Protein AF-A0A951AA68-F1 (afdb_monomer_lite)

Radius of gyration: 14.52 Å; chains: 1; bounding box: 34×29×40 Å

Structure (mmCIF, N/CA/C/O backbone):
data_AF-A0A951AA68-F1
#
_entry.id   AF-A0A951AA68-F1
#
loop_
_atom_site.group_PDB
_atom_site.id
_atom_site.type_symbol
_atom_site.label_atom_id
_atom_site.label_alt_id
_atom_site.label_comp_id
_atom_site.label_asym_id
_atom_site.label_entity_id
_atom_site.label_seq_id
_atom_site.pdbx_PDB_ins_code
_atom_site.Cartn_x
_atom_site.Cartn_y
_atom_site.Cartn_z
_atom_site.occupancy
_atom_site.B_iso_or_equiv
_atom_site.auth_seq_id
_atom_site.auth_comp_id
_atom_site.auth_asym_id
_atom_site.auth_atom_id
_atom_site.pdbx_PDB_model_num
ATOM 1 N N . MET A 1 1 ? 19.845 3.116 -1.618 1.00 61.94 1 MET A N 1
ATOM 2 C CA . MET A 1 1 ? 18.791 2.095 -1.825 1.00 61.94 1 MET A CA 1
ATOM 3 C C . MET A 1 1 ? 18.598 1.863 -3.325 1.00 61.94 1 MET A C 1
ATOM 5 O O . MET A 1 1 ? 18.746 2.820 -4.072 1.00 61.94 1 MET A O 1
ATOM 9 N N . THR A 1 2 ? 18.343 0.632 -3.802 1.00 76.31 2 THR A N 1
ATOM 10 C CA . THR A 1 2 ? 18.015 0.419 -5.234 1.00 76.31 2 THR A CA 1
ATOM 11 C C . THR A 1 2 ? 16.551 0.770 -5.498 1.00 76.31 2 THR A C 1
ATOM 13 O O . THR A 1 2 ? 15.726 0.630 -4.601 1.00 76.31 2 THR A O 1
ATOM 16 N N . LYS A 1 3 ? 16.209 1.172 -6.728 1.00 77.25 3 LYS A N 1
ATOM 17 C CA . LYS A 1 3 ? 14.820 1.465 -7.130 1.00 77.25 3 LYS A CA 1
ATOM 18 C C . LYS A 1 3 ? 13.861 0.292 -6.865 1.00 77.25 3 LYS A C 1
ATOM 20 O O . LYS A 1 3 ? 12.755 0.493 -6.380 1.00 77.25 3 LYS A O 1
ATOM 25 N N . ALA A 1 4 ? 14.313 -0.935 -7.129 1.00 79.62 4 ALA A N 1
ATOM 26 C CA . ALA A 1 4 ? 13.531 -2.142 -6.863 1.00 79.62 4 ALA A CA 1
ATOM 27 C C . ALA A 1 4 ? 13.331 -2.395 -5.362 1.00 79.62 4 ALA A C 1
ATOM 29 O O . ALA A 1 4 ? 12.246 -2.794 -4.957 1.00 79.62 4 ALA A O 1
ATOM 30 N N . LYS A 1 5 ? 14.354 -2.121 -4.541 1.00 81.31 5 LYS A N 1
ATOM 31 C CA . LYS A 1 5 ? 14.246 -2.207 -3.080 1.00 81.31 5 LYS A CA 1
ATOM 32 C C . LYS A 1 5 ? 13.246 -1.186 -2.531 1.00 81.31 5 LYS A C 1
ATOM 34 O O . LYS A 1 5 ? 12.366 -1.562 -1.777 1.00 81.31 5 LYS A O 1
ATOM 39 N N . ALA A 1 6 ? 13.312 0.062 -2.996 1.00 80.19 6 ALA A N 1
ATOM 40 C CA . ALA A 1 6 ? 12.372 1.111 -2.598 1.00 80.19 6 ALA A CA 1
ATOM 41 C C . ALA A 1 6 ? 10.910 0.740 -2.907 1.00 80.19 6 ALA A C 1
ATOM 43 O O . ALA A 1 6 ? 10.024 0.906 -2.073 1.00 80.19 6 ALA A O 1
ATOM 44 N N . ALA A 1 7 ? 10.659 0.191 -4.100 1.00 81.94 7 ALA A N 1
ATOM 45 C CA . ALA A 1 7 ? 9.327 -0.269 -4.476 1.00 81.94 7 ALA A CA 1
ATOM 46 C C . ALA A 1 7 ? 8.881 -1.503 -3.683 1.00 81.94 7 ALA A C 1
ATOM 48 O O . ALA A 1 7 ? 7.712 -1.588 -3.319 1.00 81.94 7 ALA A O 1
ATOM 49 N N . ALA A 1 8 ? 9.790 -2.436 -3.387 1.00 84.81 8 ALA A N 1
ATOM 50 C CA . ALA A 1 8 ? 9.487 -3.576 -2.527 1.00 84.81 8 ALA A CA 1
ATOM 51 C C . ALA A 1 8 ? 9.091 -3.119 -1.117 1.00 84.81 8 ALA A C 1
ATOM 53 O O . ALA A 1 8 ? 8.074 -3.578 -0.603 1.00 84.81 8 ALA A O 1
ATOM 54 N N . ASP A 1 9 ? 9.834 -2.173 -0.538 1.00 85.19 9 ASP A N 1
ATOM 55 C CA . ASP A 1 9 ? 9.552 -1.616 0.786 1.00 85.19 9 ASP A CA 1
ATOM 56 C C . ASP A 1 9 ? 8.198 -0.885 0.803 1.00 85.19 9 ASP A C 1
ATOM 58 O O . ASP A 1 9 ? 7.392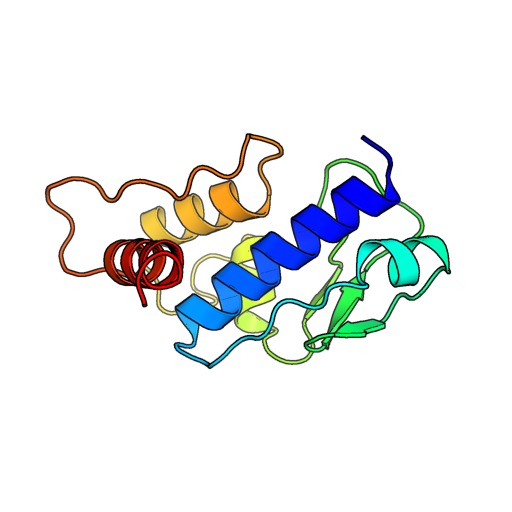 -1.111 1.704 1.00 85.19 9 ASP A O 1
ATOM 62 N N . LEU A 1 10 ? 7.886 -0.087 -0.227 1.00 85.81 10 LEU A N 1
ATOM 63 C CA . LEU A 1 10 ? 6.576 0.563 -0.382 1.00 85.81 10 LEU A CA 1
ATOM 64 C C . LEU A 1 10 ? 5.428 -0.457 -0.459 1.00 85.81 10 LEU A C 1
ATOM 66 O O . LEU A 1 10 ? 4.431 -0.329 0.253 1.00 85.81 10 LEU A O 1
ATOM 70 N N . VAL A 1 11 ? 5.561 -1.474 -1.318 1.00 87.12 11 VAL A N 1
ATOM 71 C CA . VAL A 1 11 ? 4.560 -2.544 -1.474 1.00 87.12 11 VAL A CA 1
ATOM 72 C C . VAL A 1 11 ? 4.366 -3.288 -0.161 1.00 87.12 11 VAL A C 1
ATOM 74 O O . VAL A 1 11 ? 3.234 -3.594 0.215 1.00 87.12 11 VAL A O 1
ATOM 77 N N . LEU A 1 12 ? 5.450 -3.527 0.572 1.00 86.88 12 LEU A N 1
ATOM 78 C CA . LEU A 1 12 ? 5.392 -4.190 1.860 1.00 86.88 12 LEU A CA 1
ATOM 79 C C . LEU A 1 12 ? 4.661 -3.341 2.911 1.00 86.88 12 LEU A C 1
ATOM 81 O O . LEU A 1 12 ? 3.794 -3.873 3.609 1.00 86.88 12 LEU A O 1
ATOM 85 N N . ARG A 1 13 ? 4.946 -2.032 3.004 1.00 86.88 13 ARG A N 1
ATOM 86 C CA . ARG A 1 13 ? 4.224 -1.112 3.908 1.00 86.88 13 ARG A CA 1
ATOM 87 C C . ARG A 1 13 ? 2.736 -1.079 3.591 1.00 86.88 13 ARG A C 1
ATOM 89 O O . ARG A 1 13 ? 1.912 -1.204 4.495 1.00 86.88 13 ARG A O 1
ATOM 96 N N . TYR A 1 14 ? 2.400 -0.977 2.308 1.00 89.50 14 TYR A N 1
ATOM 97 C CA . TYR A 1 14 ? 1.021 -0.964 1.833 1.00 89.50 14 TYR A CA 1
ATOM 98 C C . TYR A 1 14 ? 0.265 -2.249 2.205 1.00 89.50 14 TYR A C 1
ATOM 100 O O . TYR A 1 14 ? -0.801 -2.182 2.817 1.00 89.50 14 TYR A O 1
ATOM 108 N N . LEU A 1 15 ? 0.827 -3.422 1.895 1.00 88.88 15 LEU A N 1
ATOM 109 C CA . LEU A 1 15 ? 0.193 -4.712 2.186 1.00 88.88 15 LEU A CA 1
ATOM 110 C C . LEU A 1 15 ? 0.046 -4.958 3.692 1.00 88.88 15 LEU A C 1
ATOM 112 O O . LEU A 1 15 ? -0.980 -5.471 4.134 1.00 88.88 15 LEU A O 1
ATOM 116 N N . THR A 1 16 ? 1.032 -4.524 4.479 1.00 86.75 16 THR A N 1
ATOM 117 C CA . THR A 1 16 ? 0.985 -4.581 5.946 1.00 86.75 16 THR A CA 1
ATOM 118 C C . THR A 1 16 ? -0.152 -3.714 6.488 1.00 86.75 16 THR A C 1
ATOM 120 O O . THR A 1 16 ? -0.987 -4.199 7.251 1.00 86.75 16 THR A O 1
ATOM 123 N N . ALA A 1 17 ? -0.245 -2.454 6.048 1.00 88.38 17 ALA A N 1
ATOM 124 C CA . ALA A 1 17 ? -1.322 -1.551 6.448 1.00 88.38 17 ALA A CA 1
ATOM 125 C C . ALA A 1 17 ? -2.704 -2.104 6.060 1.00 88.38 17 ALA A C 1
ATOM 127 O O . ALA A 1 17 ? -3.626 -2.092 6.877 1.00 88.38 17 ALA A O 1
ATOM 128 N N . ARG A 1 18 ? -2.831 -2.656 4.847 1.00 90.81 18 ARG A N 1
ATOM 129 C CA . ARG A 1 18 ? -4.067 -3.275 4.352 1.00 90.81 18 ARG A CA 1
ATOM 130 C C . ARG A 1 18 ? -4.496 -4.459 5.208 1.00 90.81 18 ARG A C 1
ATOM 132 O O . ARG A 1 18 ? -5.645 -4.521 5.641 1.00 90.81 18 ARG A O 1
ATOM 139 N N . ALA A 1 19 ? -3.579 -5.389 5.463 1.00 87.44 19 ALA A N 1
ATOM 140 C CA . ALA A 1 19 ? -3.862 -6.579 6.255 1.00 87.44 19 ALA A CA 1
ATOM 141 C C . ALA A 1 19 ? -4.338 -6.220 7.664 1.00 87.44 19 ALA A C 1
ATOM 143 O O . ALA A 1 19 ? -5.290 -6.802 8.181 1.00 87.44 19 ALA A O 1
ATOM 144 N N . LEU A 1 20 ? -3.717 -5.208 8.262 1.00 84.50 20 LEU A N 1
ATOM 145 C CA . LEU A 1 20 ? -4.070 -4.745 9.594 1.00 84.50 20 LEU A CA 1
ATOM 146 C C . LEU A 1 20 ? -5.408 -4.001 9.610 1.00 84.50 20 LEU A C 1
ATOM 148 O O . LEU A 1 20 ? -6.206 -4.216 10.523 1.00 84.50 20 LEU A O 1
ATOM 152 N N . PHE A 1 21 ? -5.697 -3.206 8.575 1.00 86.19 21 PHE A N 1
ATOM 153 C CA . PHE A 1 21 ? -7.007 -2.581 8.398 1.00 86.19 21 PHE A CA 1
ATOM 154 C C . PHE A 1 21 ? -8.126 -3.616 8.276 1.00 86.19 21 PHE A C 1
ATOM 156 O O . PHE A 1 21 ? -9.159 -3.517 8.942 1.00 86.19 21 PHE A O 1
ATOM 163 N N . ARG A 1 22 ? -7.897 -4.660 7.476 1.00 86.31 22 ARG A N 1
ATOM 164 C CA . ARG A 1 22 ? -8.860 -5.744 7.253 1.00 86.31 22 ARG A CA 1
ATOM 165 C C . ARG A 1 22 ? -8.859 -6.819 8.333 1.00 86.31 22 ARG A C 1
ATOM 167 O O . ARG A 1 22 ? -9.742 -7.670 8.317 1.00 86.31 22 ARG A O 1
ATOM 174 N N . GLN A 1 23 ? -7.928 -6.758 9.286 1.00 83.38 23 GLN A N 1
ATOM 175 C CA . GLN A 1 23 ? -7.742 -7.768 10.333 1.00 83.38 23 GLN A CA 1
ATOM 176 C C . GLN A 1 23 ? -7.570 -9.180 9.750 1.00 83.38 23 GLN A C 1
ATOM 178 O O . GLN A 1 23 ? -8.073 -10.164 10.289 1.00 83.38 23 GLN A O 1
ATOM 183 N N . THR A 1 24 ? -6.864 -9.271 8.625 1.00 81.69 24 THR A N 1
ATOM 184 C CA . THR A 1 24 ? -6.586 -10.525 7.925 1.00 81.69 24 THR A CA 1
ATOM 185 C C . THR A 1 24 ? -5.189 -11.021 8.259 1.00 81.69 24 THR A C 1
ATOM 187 O O . THR A 1 24 ? -4.263 -10.222 8.409 1.00 81.69 24 THR A O 1
ATOM 190 N N . ALA A 1 25 ? -5.020 -12.343 8.321 1.00 76.12 25 ALA A N 1
ATOM 191 C CA . ALA A 1 25 ? -3.694 -12.944 8.380 1.00 76.12 25 ALA A CA 1
ATOM 192 C C . ALA A 1 25 ? -2.877 -12.527 7.148 1.00 76.12 25 ALA A C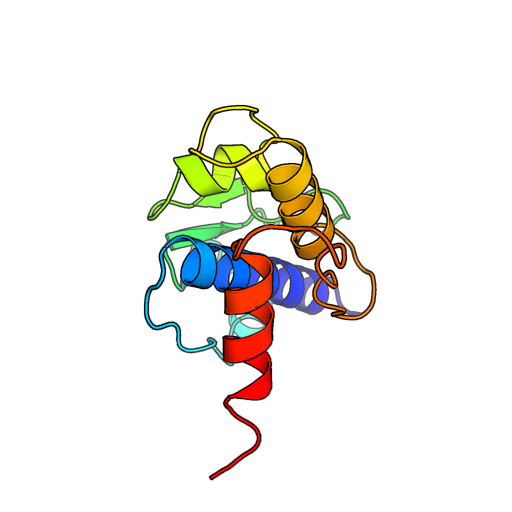 1
ATOM 194 O O . ALA A 1 25 ? -3.404 -12.471 6.034 1.00 76.12 25 ALA A O 1
ATOM 195 N N . TRP A 1 26 ? -1.605 -12.210 7.365 1.00 74.69 26 TRP A N 1
ATOM 196 C CA . TRP A 1 26 ? -0.703 -11.756 6.319 1.00 74.69 26 TRP A CA 1
ATOM 197 C C . TRP A 1 26 ? 0.686 -12.331 6.535 1.00 74.69 26 TRP A C 1
ATOM 199 O O . TRP A 1 26 ? 1.304 -12.088 7.570 1.00 74.69 26 TRP A O 1
ATOM 209 N N . ASP A 1 27 ? 1.165 -13.044 5.520 1.00 74.75 27 ASP A N 1
ATOM 210 C CA . ASP A 1 27 ? 2.531 -13.536 5.454 1.00 74.75 27 ASP A CA 1
ATOM 211 C C . ASP A 1 27 ? 3.333 -12.643 4.513 1.00 74.75 27 ASP A C 1
ATOM 213 O O . ASP A 1 27 ? 2.989 -12.457 3.344 1.00 74.75 27 ASP A O 1
ATOM 217 N N . MET A 1 28 ? 4.421 -12.085 5.036 1.00 74.88 28 MET A N 1
ATOM 218 C CA . MET A 1 28 ? 5.308 -11.213 4.279 1.00 74.88 28 MET A CA 1
ATOM 219 C C . MET A 1 28 ? 5.964 -11.977 3.112 1.00 74.88 28 MET A C 1
ATOM 221 O O . MET A 1 28 ? 6.719 -12.922 3.357 1.00 74.88 28 MET A O 1
ATOM 225 N N . PRO A 1 29 ? 5.774 -11.553 1.847 1.00 76.62 29 PRO A N 1
ATOM 226 C CA . PRO A 1 29 ? 6.453 -12.167 0.722 1.00 76.62 29 PRO A CA 1
ATOM 227 C C . PRO A 1 29 ? 7.926 -11.755 0.741 1.00 76.62 29 PRO A C 1
ATOM 229 O O . PRO A 1 29 ? 8.265 -10.580 0.592 1.00 76.62 29 PRO A O 1
ATOM 232 N N . SER A 1 30 ? 8.814 -12.732 0.914 1.00 78.88 30 SER A N 1
ATOM 233 C CA . SER A 1 30 ? 10.264 -12.523 1.018 1.00 78.88 30 SER A CA 1
ATOM 234 C C . SER A 1 30 ? 10.948 -12.211 -0.319 1.00 78.88 30 SER A C 1
ATOM 236 O O . SER A 1 30 ? 12.119 -11.837 -0.344 1.00 78.88 30 SER A O 1
ATOM 238 N N . ASP A 1 31 ? 10.235 -12.345 -1.438 1.00 85.44 31 ASP A N 1
ATOM 239 C CA . ASP A 1 31 ? 10.780 -12.271 -2.793 1.00 85.44 31 ASP A CA 1
ATOM 240 C C . ASP A 1 31 ? 10.331 -11.029 -3.585 1.00 85.44 31 ASP A C 1
ATOM 242 O O . ASP A 1 31 ? 10.622 -10.932 -4.780 1.00 85.44 31 ASP A O 1
ATOM 246 N N . LEU A 1 32 ? 9.676 -10.048 -2.947 1.00 84.19 32 LEU A N 1
ATOM 247 C CA . LEU A 1 32 ? 9.175 -8.832 -3.610 1.00 84.19 32 LEU A CA 1
ATOM 248 C C . LEU A 1 32 ? 10.265 -8.089 -4.395 1.00 84.19 32 LEU A C 1
ATOM 250 O O . LEU A 1 32 ? 10.087 -7.811 -5.580 1.00 84.19 32 LEU A O 1
ATOM 254 N N . GLU A 1 33 ? 11.421 -7.820 -3.780 1.00 85.31 33 GLU A N 1
ATOM 255 C CA . GLU A 1 33 ? 12.532 -7.133 -4.456 1.00 85.31 33 GLU A CA 1
ATOM 256 C C . GLU A 1 33 ? 13.024 -7.920 -5.679 1.00 85.31 33 GLU A C 1
ATOM 258 O O . GLU A 1 33 ? 13.302 -7.339 -6.731 1.00 85.31 33 GLU A O 1
ATOM 263 N N . TRP A 1 34 ? 13.093 -9.250 -5.572 1.00 86.50 34 TRP A N 1
ATOM 264 C CA . TRP A 1 34 ? 13.495 -10.120 -6.675 1.00 86.50 34 TRP A CA 1
ATOM 265 C C . TRP A 1 34 ? 12.474 -10.094 -7.822 1.00 86.50 34 TRP A C 1
ATOM 267 O O . TRP A 1 34 ? 12.866 -9.933 -8.979 1.00 86.50 34 TRP A O 1
ATOM 277 N N . ARG A 1 35 ? 11.172 -10.174 -7.519 1.00 86.00 35 ARG A N 1
ATOM 278 C CA . ARG A 1 35 ? 10.089 -10.100 -8.516 1.00 86.00 35 ARG A CA 1
ATOM 279 C C . ARG A 1 35 ? 10.100 -8.771 -9.264 1.00 86.00 35 ARG A C 1
ATOM 281 O O . ARG A 1 35 ? 10.033 -8.755 -10.493 1.00 86.00 35 ARG A O 1
ATOM 288 N N . ILE A 1 36 ? 10.262 -7.666 -8.539 1.00 84.25 36 ILE A N 1
ATOM 289 C CA . ILE A 1 36 ? 10.307 -6.318 -9.117 1.00 84.25 36 ILE A CA 1
ATOM 290 C C . ILE A 1 36 ? 11.548 -6.149 -9.999 1.00 84.25 36 ILE A C 1
ATOM 292 O O . ILE A 1 36 ? 11.441 -5.653 -11.118 1.00 84.25 36 ILE A O 1
ATOM 296 N N . ARG A 1 37 ? 12.722 -6.636 -9.568 1.00 82.69 37 ARG A N 1
ATOM 297 C CA . ARG A 1 37 ? 13.939 -6.643 -10.408 1.00 82.69 37 ARG A CA 1
ATOM 298 C C . ARG A 1 37 ? 13.768 -7.404 -11.722 1.00 82.69 37 ARG A C 1
ATOM 300 O O . ARG A 1 37 ? 14.473 -7.112 -12.682 1.00 82.69 37 ARG A O 1
ATOM 307 N N . ARG A 1 38 ? 12.869 -8.390 -11.762 1.00 84.50 38 ARG A N 1
ATOM 308 C CA . ARG A 1 38 ? 12.563 -9.202 -12.950 1.00 84.50 38 ARG A CA 1
ATOM 309 C C . ARG A 1 38 ? 11.445 -8.608 -13.814 1.00 84.50 38 ARG A C 1
ATOM 311 O O . ARG A 1 38 ? 11.072 -9.240 -14.796 1.00 84.50 38 ARG A O 1
ATOM 318 N N . GLY A 1 39 ? 10.931 -7.429 -13.463 1.00 79.50 39 GLY A N 1
ATOM 319 C CA . GLY A 1 39 ? 9.874 -6.747 -14.208 1.00 79.50 39 GLY A CA 1
ATOM 320 C C . GLY A 1 39 ? 8.466 -7.298 -13.958 1.00 79.50 39 GLY A C 1
ATOM 321 O O . GLY A 1 39 ? 7.566 -7.199 -14.794 1.00 79.50 39 GLY A O 1
ATOM 322 N N . MET A 1 40 ? 8.239 -7.952 -12.815 1.00 83.69 40 MET A N 1
ATOM 323 C CA . MET A 1 40 ? 6.891 -8.408 -12.477 1.00 83.69 40 MET A CA 1
ATOM 324 C C . MET A 1 40 ? 6.023 -7.226 -12.045 1.00 83.69 40 MET A C 1
ATOM 326 O O . MET A 1 40 ? 6.254 -6.619 -11.002 1.00 83.69 40 MET A O 1
ATOM 330 N N . ARG A 1 41 ? 4.983 -6.940 -12.833 1.00 82.69 41 ARG A N 1
ATOM 331 C CA . ARG A 1 41 ? 3.994 -5.887 -12.537 1.00 82.69 41 ARG A CA 1
ATOM 332 C C . ARG A 1 41 ? 2.910 -6.318 -11.564 1.00 82.69 41 ARG A C 1
ATOM 334 O O . ARG A 1 41 ? 2.389 -5.488 -10.832 1.00 82.69 41 ARG A O 1
ATOM 341 N N . HIS A 1 42 ? 2.559 -7.599 -11.592 1.00 86.44 42 HIS A N 1
ATOM 342 C CA . HIS A 1 42 ? 1.548 -8.182 -10.721 1.00 86.44 42 HIS A CA 1
ATOM 343 C C . HIS A 1 42 ? 2.257 -8.829 -9.540 1.00 86.44 42 HIS A C 1
ATOM 345 O O . HIS A 1 42 ? 2.977 -9.818 -9.698 1.0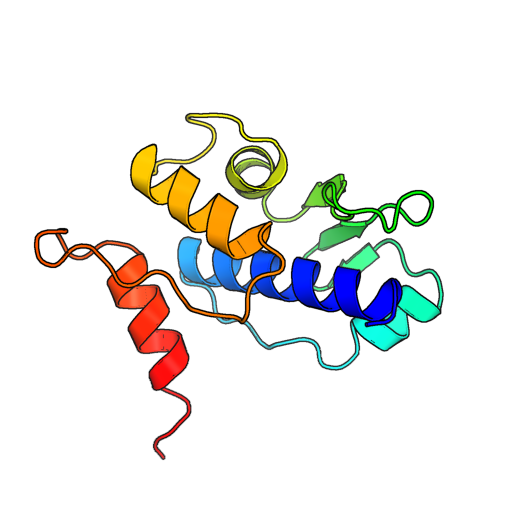0 86.44 42 HIS A O 1
ATOM 351 N N . LEU A 1 43 ? 2.080 -8.233 -8.372 1.00 85.25 43 LEU A N 1
ATOM 352 C CA . LEU A 1 43 ? 2.696 -8.662 -7.131 1.00 85.25 43 LEU A CA 1
ATOM 353 C C . LEU A 1 43 ? 1.679 -9.427 -6.267 1.00 85.25 43 LEU A C 1
ATOM 355 O O . LEU A 1 43 ? 0.473 -9.384 -6.534 1.00 85.25 43 LEU A O 1
ATOM 359 N N . PRO A 1 44 ? 2.154 -10.170 -5.249 1.00 81.38 44 PRO A N 1
ATOM 360 C CA . PRO A 1 44 ? 1.287 -10.813 -4.268 1.00 81.38 44 PRO A CA 1
ATOM 361 C C . PRO A 1 44 ? 0.244 -9.857 -3.678 1.00 81.38 44 PRO A C 1
ATOM 363 O O . PRO A 1 44 ? 0.482 -8.655 -3.557 1.00 81.38 44 PRO A O 1
ATOM 366 N N . GLY A 1 45 ? -0.914 -10.406 -3.312 1.00 80.44 45 GLY A N 1
ATOM 367 C CA . GLY A 1 45 ? -2.028 -9.621 -2.786 1.00 80.44 45 GLY A CA 1
ATOM 368 C C . GLY A 1 45 ? -2.722 -8.744 -3.834 1.00 80.44 45 GLY A C 1
ATOM 369 O O . GLY A 1 45 ? -3.311 -7.731 -3.488 1.00 80.44 45 GLY A O 1
ATOM 370 N N . GLY A 1 46 ? -2.608 -9.057 -5.129 1.00 85.19 46 GLY A N 1
ATOM 371 C CA . GLY A 1 46 ? -3.315 -8.326 -6.189 1.00 85.19 46 GLY A CA 1
ATOM 372 C C . GLY A 1 46 ? -2.797 -6.910 -6.466 1.00 85.19 46 GLY A C 1
ATOM 373 O O . GLY A 1 46 ? -3.451 -6.163 -7.198 1.00 85.19 46 GLY A O 1
ATOM 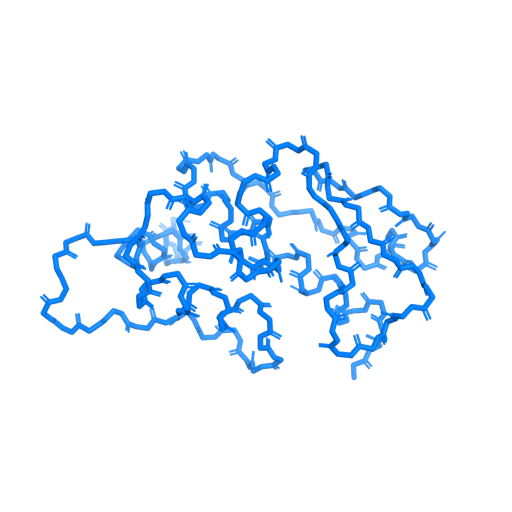374 N N . VAL A 1 47 ? -1.632 -6.553 -5.918 1.00 88.50 47 VAL A N 1
ATOM 375 C CA . VAL A 1 47 ? -0.990 -5.245 -6.093 1.00 88.50 47 VAL A CA 1
ATOM 376 C C . VAL A 1 47 ? -0.371 -5.143 -7.481 1.00 88.50 47 VAL A C 1
ATOM 378 O O . VAL A 1 47 ? 0.362 -6.030 -7.923 1.00 88.50 47 VAL A O 1
ATOM 381 N N . ILE A 1 48 ? -0.642 -4.038 -8.166 1.00 88.56 48 ILE A N 1
ATOM 382 C CA . ILE A 1 48 ? -0.087 -3.728 -9.480 1.00 88.56 48 ILE A CA 1
ATOM 383 C C . ILE A 1 48 ? 0.868 -2.550 -9.346 1.00 88.56 48 ILE A C 1
ATOM 385 O O . ILE A 1 48 ? 0.495 -1.518 -8.786 1.00 88.56 48 ILE A O 1
ATOM 389 N N . ILE A 1 49 ? 2.074 -2.687 -9.901 1.00 86.56 49 ILE A N 1
ATOM 390 C CA . ILE A 1 49 ? 3.069 -1.612 -9.927 1.00 86.56 49 ILE A CA 1
ATOM 391 C C . ILE A 1 49 ? 3.397 -1.112 -11.341 1.00 86.56 49 ILE A C 1
ATOM 393 O O . ILE A 1 49 ? 3.318 -1.859 -12.320 1.00 86.56 49 ILE A O 1
ATOM 397 N N . ASN A 1 50 ? 3.802 0.154 -11.444 1.00 78.12 50 ASN A N 1
ATOM 398 C CA . ASN A 1 50 ? 4.341 0.752 -12.662 1.00 78.12 50 ASN A CA 1
ATOM 399 C C . ASN A 1 50 ? 5.870 0.600 -12.721 1.00 78.12 50 ASN A C 1
ATOM 401 O O . ASN A 1 50 ? 6.586 1.052 -11.833 1.00 78.12 50 ASN A O 1
ATOM 405 N N . GLU A 1 51 ? 6.381 0.011 -13.803 1.00 59.50 51 GLU A N 1
ATOM 406 C CA . GLU A 1 51 ? 7.826 -0.138 -14.038 1.00 59.50 51 GLU A CA 1
ATOM 407 C C . GLU A 1 51 ? 8.512 1.168 -14.468 1.00 59.50 51 GLU A C 1
ATOM 409 O O . GLU A 1 51 ? 9.718 1.323 -14.277 1.00 59.50 51 GLU A O 1
ATOM 414 N N . VAL A 1 52 ? 7.766 2.103 -15.069 1.00 53.09 52 VAL A N 1
ATOM 415 C CA . VAL A 1 52 ? 8.329 3.282 -15.757 1.00 53.09 52 VAL A CA 1
ATOM 416 C C . VAL A 1 52 ? 8.736 4.384 -14.772 1.00 53.09 52 VAL A C 1
ATOM 418 O O . VAL A 1 52 ? 9.641 5.168 -15.050 1.00 53.09 52 VAL A O 1
ATOM 421 N N . LEU A 1 53 ? 8.116 4.417 -13.590 1.00 50.66 53 LEU A N 1
ATOM 422 C CA . LEU A 1 53 ? 8.316 5.449 -12.574 1.00 50.66 53 LEU A CA 1
ATOM 423 C C . LEU A 1 53 ? 8.597 4.803 -11.215 1.00 50.66 53 LEU A C 1
ATOM 425 O O . LEU A 1 53 ? 7.795 4.861 -10.296 1.00 50.66 53 LEU A O 1
ATOM 429 N N . LEU A 1 54 ? 9.781 4.210 -11.063 1.00 52.03 54 LEU A N 1
ATOM 430 C CA . LEU A 1 54 ? 10.356 3.947 -9.737 1.00 52.03 54 LEU A CA 1
ATOM 431 C C . LEU A 1 54 ? 10.961 5.257 -9.179 1.00 52.03 54 LEU A C 1
ATOM 433 O O . LEU A 1 54 ? 12.171 5.361 -8.961 1.00 52.03 54 LEU A O 1
ATOM 437 N N . MET A 1 55 ? 10.117 6.283 -9.087 1.00 44.44 55 MET A N 1
ATOM 438 C CA . MET A 1 55 ? 10.348 7.635 -8.559 1.00 44.44 55 MET A CA 1
ATOM 439 C C . MET A 1 55 ? 9.341 7.864 -7.405 1.00 44.44 55 MET A C 1
ATOM 441 O O . MET A 1 55 ? 8.464 7.025 -7.238 1.00 44.44 55 MET A O 1
ATOM 445 N N . PRO A 1 56 ? 9.464 8.904 -6.558 1.00 45.91 56 PRO A N 1
ATOM 446 C CA . PRO A 1 56 ? 8.944 8.882 -5.181 1.00 45.91 56 PRO A CA 1
ATOM 447 C C . PRO A 1 56 ? 7.412 8.998 -5.032 1.00 45.91 56 PRO A C 1
ATOM 449 O O . PRO A 1 56 ? 6.916 9.030 -3.911 1.00 45.91 56 PRO A O 1
ATOM 452 N N . GLU A 1 57 ? 6.657 9.022 -6.130 1.00 49.56 57 GLU A N 1
ATOM 453 C CA . GLU A 1 57 ? 5.193 8.923 -6.129 1.00 49.56 57 GLU A CA 1
ATOM 454 C C . GLU A 1 57 ? 4.763 7.491 -6.474 1.00 49.56 57 GLU A C 1
ATOM 456 O O . GLU A 1 57 ? 5.481 6.795 -7.193 1.00 49.56 57 GLU A O 1
ATOM 461 N N . PRO A 1 58 ? 3.639 6.994 -5.928 1.00 56.97 58 PRO A N 1
ATOM 462 C CA . PRO A 1 58 ? 3.526 5.588 -5.580 1.00 56.97 58 PRO A CA 1
ATOM 463 C C . PRO A 1 58 ? 3.699 4.674 -6.791 1.00 56.97 58 PRO A C 1
ATOM 465 O O . PRO A 1 58 ? 2.906 4.698 -7.730 1.00 56.97 58 PRO A O 1
ATOM 468 N N . ALA A 1 59 ? 4.699 3.791 -6.720 1.00 72.38 59 ALA A N 1
ATOM 469 C CA . ALA A 1 59 ? 4.884 2.738 -7.711 1.00 72.38 59 ALA A CA 1
ATOM 470 C C . ALA A 1 59 ? 3.639 1.841 -7.819 1.00 72.38 59 ALA A C 1
ATOM 472 O O . ALA A 1 59 ? 3.441 1.221 -8.856 1.00 72.38 59 ALA A O 1
ATOM 473 N N . ILE A 1 60 ? 2.803 1.782 -6.773 1.00 86.56 60 ILE A N 1
ATOM 474 C CA . ILE A 1 60 ? 1.546 1.031 -6.731 1.00 86.56 60 ILE A CA 1
ATOM 475 C C . ILE A 1 60 ? 0.450 1.791 -7.480 1.00 86.56 60 ILE A C 1
ATOM 477 O O . ILE A 1 60 ? -0.099 2.766 -6.975 1.00 86.56 60 ILE A O 1
ATOM 481 N N . ILE A 1 61 ? 0.068 1.295 -8.651 1.00 88.81 61 ILE A N 1
ATOM 482 C CA . ILE A 1 61 ? -0.971 1.917 -9.482 1.00 88.81 61 ILE A CA 1
ATOM 483 C C . ILE A 1 61 ? -2.369 1.378 -9.214 1.00 88.81 61 ILE A C 1
ATOM 485 O O . ILE A 1 61 ? -3.339 2.021 -9.601 1.00 88.81 61 ILE A O 1
ATOM 489 N N . TYR A 1 62 ? -2.482 0.195 -8.606 1.00 89.12 62 TYR A N 1
ATOM 490 C CA . TYR A 1 62 ? -3.775 -0.378 -8.255 1.00 89.12 62 TYR A CA 1
ATOM 491 C C . TYR A 1 62 ? -3.647 -1.552 -7.284 1.00 89.12 62 TYR A C 1
ATOM 493 O O . TYR A 1 62 ? -2.632 -2.250 -7.269 1.00 89.12 62 TYR A O 1
ATOM 501 N N . ASP A 1 63 ? -4.719 -1.815 -6.545 1.00 91.88 63 ASP A N 1
ATOM 502 C CA . ASP A 1 63 ? -4.925 -3.038 -5.777 1.00 91.88 63 ASP A CA 1
ATOM 503 C C . ASP A 1 63 ? -6.230 -3.696 -6.228 1.00 91.88 63 ASP A C 1
ATOM 505 O O . ASP A 1 63 ? -7.310 -3.118 -6.096 1.00 91.88 63 ASP A O 1
ATOM 509 N N . ARG A 1 64 ? -6.130 -4.908 -6.779 1.00 92.12 64 ARG A N 1
ATOM 510 C CA . ARG A 1 64 ? -7.296 -5.662 -7.257 1.00 92.12 64 ARG A CA 1
ATOM 511 C C . ARG A 1 64 ? -8.112 -6.291 -6.133 1.00 92.12 64 ARG A C 1
ATOM 513 O O . ARG A 1 64 ? -9.288 -6.569 -6.347 1.00 92.12 64 ARG A O 1
ATOM 520 N N . GLU A 1 65 ? -7.492 -6.574 -4.993 1.00 91.19 65 GLU A N 1
ATOM 521 C CA . GLU A 1 65 ? -8.146 -7.227 -3.856 1.00 91.19 65 GLU A CA 1
ATOM 522 C C . GLU A 1 65 ? -8.823 -6.208 -2.939 1.00 91.19 65 GLU A C 1
ATOM 524 O O . GLU A 1 65 ? -9.864 -6.510 -2.358 1.00 91.19 65 GLU A O 1
ATOM 529 N N . ASP A 1 66 ? -8.281 -4.990 -2.847 1.00 93.06 66 ASP A N 1
ATOM 530 C CA . ASP A 1 66 ? -8.889 -3.906 -2.072 1.00 93.06 66 ASP A CA 1
ATOM 531 C C . ASP A 1 66 ? -8.800 -2.527 -2.756 1.00 93.06 66 ASP A C 1
ATOM 533 O O . ASP A 1 66 ? -8.055 -1.641 -2.319 1.00 93.06 66 ASP A O 1
ATOM 537 N N . PRO A 1 67 ? -9.604 -2.292 -3.812 1.00 93.62 67 PRO A N 1
ATOM 538 C CA . PRO A 1 67 ? -9.586 -1.030 -4.551 1.00 93.62 67 PRO A CA 1
ATOM 539 C C . PRO A 1 67 ? -9.926 0.196 -3.696 1.00 93.62 67 PRO A C 1
ATOM 541 O O . PRO A 1 67 ? -9.429 1.290 -3.953 1.00 93.62 67 PRO A O 1
ATOM 544 N N . ARG A 1 68 ? -10.782 0.026 -2.677 1.00 94.50 68 ARG A N 1
ATOM 545 C CA . ARG A 1 68 ? -11.201 1.118 -1.785 1.00 94.50 68 ARG A CA 1
ATOM 546 C C . ARG A 1 68 ? -10.075 1.538 -0.852 1.00 9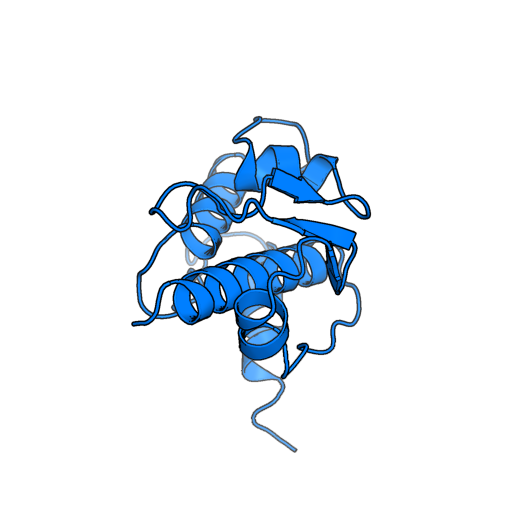4.50 68 ARG A C 1
ATOM 548 O O . ARG A 1 68 ? -9.833 2.731 -0.697 1.00 94.50 68 ARG A O 1
ATOM 555 N N . PHE A 1 69 ? -9.368 0.572 -0.266 1.00 93.12 69 PHE A N 1
ATOM 556 C CA . PHE A 1 69 ? -8.204 0.865 0.564 1.00 93.12 69 PHE A CA 1
ATOM 557 C C . PHE A 1 69 ? -7.078 1.500 -0.256 1.00 93.12 69 PHE A C 1
ATOM 559 O O . PHE A 1 69 ? -6.495 2.493 0.176 1.00 93.12 69 PHE A O 1
ATOM 566 N N . TRP A 1 70 ? -6.828 1.004 -1.474 1.00 94.19 70 TRP A N 1
ATOM 567 C CA . TRP A 1 70 ? -5.896 1.656 -2.393 1.00 94.19 70 TRP A CA 1
ATOM 568 C C . TRP A 1 70 ? -6.292 3.107 -2.672 1.00 94.19 70 TRP A C 1
ATOM 570 O O . TRP A 1 70 ? -5.448 3.995 -2.543 1.00 94.19 70 TRP A O 1
ATOM 580 N N . SER A 1 71 ? -7.564 3.368 -2.993 1.00 91.50 71 SER A N 1
ATOM 581 C CA . SER A 1 71 ? -8.025 4.730 -3.287 1.00 91.50 71 SER A CA 1
ATOM 582 C C . SER A 1 71 ? -7.832 5.661 -2.091 1.00 91.50 71 SER A C 1
ATOM 584 O O . SER A 1 71 ? -7.319 6.766 -2.242 1.00 91.50 71 SER A O 1
ATOM 586 N N . ALA A 1 72 ? -8.134 5.189 -0.880 1.00 91.44 72 ALA A N 1
ATOM 587 C CA . ALA A 1 72 ? -7.950 5.964 0.343 1.00 91.44 72 ALA A CA 1
ATOM 588 C C . ALA A 1 72 ? -6.475 6.282 0.645 1.00 91.44 72 ALA A C 1
ATOM 590 O O . ALA A 1 72 ? -6.129 7.420 0.966 1.00 91.44 72 ALA A O 1
ATOM 591 N N . ILE A 1 73 ? -5.599 5.277 0.563 1.00 90.75 73 ILE A N 1
ATOM 592 C CA . ILE A 1 73 ? -4.220 5.376 1.059 1.00 90.75 73 ILE A CA 1
ATOM 593 C C . ILE A 1 73 ? -3.258 5.866 -0.017 1.00 90.75 73 ILE A C 1
ATOM 595 O O . ILE A 1 73 ? -2.463 6.768 0.236 1.00 90.75 73 ILE A O 1
ATOM 599 N N . ILE A 1 74 ? -3.336 5.307 -1.223 1.00 89.44 74 ILE A N 1
ATOM 600 C CA . ILE A 1 74 ? -2.474 5.663 -2.353 1.00 89.44 74 ILE A CA 1
ATOM 601 C C . ILE A 1 74 ? -3.114 6.788 -3.173 1.00 89.44 74 ILE A C 1
ATOM 603 O O . ILE A 1 74 ? -2.468 7.814 -3.398 1.00 89.44 74 ILE A O 1
ATOM 607 N N . GLY A 1 75 ? -4.393 6.644 -3.535 1.00 86.38 75 GLY A N 1
ATOM 608 C CA . GLY A 1 75 ? -5.146 7.645 -4.303 1.00 86.38 75 GLY A CA 1
ATOM 609 C C . GLY A 1 75 ? -5.445 8.942 -3.537 1.00 86.38 75 GLY A C 1
ATOM 610 O O . GLY A 1 75 ? -5.588 9.993 -4.155 1.00 86.38 75 GLY A O 1
ATOM 611 N N . GLY A 1 76 ? -5.472 8.894 -2.201 1.00 87.00 76 GLY A N 1
ATOM 612 C CA . GLY A 1 76 ? -5.774 10.041 -1.339 1.00 87.00 76 GLY A CA 1
ATOM 613 C C . GLY A 1 76 ? -7.264 10.392 -1.251 1.00 87.00 76 GLY A C 1
ATOM 614 O O . GLY A 1 76 ? -7.604 11.477 -0.787 1.00 87.00 76 GLY A O 1
ATOM 615 N N . GLU A 1 77 ? -8.160 9.506 -1.691 1.00 89.62 77 GLU A N 1
ATOM 616 C CA . GLU A 1 77 ? -9.603 9.745 -1.660 1.00 89.62 77 GLU A CA 1
ATOM 617 C C . GLU A 1 77 ? -10.134 9.709 -0.219 1.00 89.62 77 GLU A C 1
ATOM 619 O O . GLU A 1 77 ? -10.093 8.685 0.469 1.00 89.62 77 GLU A O 1
ATOM 624 N N . THR A 1 78 ? -10.653 10.839 0.259 1.00 86.56 78 THR A N 1
ATOM 625 C CA . THR A 1 78 ? -11.309 10.915 1.569 1.00 86.56 78 THR A CA 1
ATOM 626 C C . THR A 1 78 ? -12.675 10.229 1.514 1.00 86.56 78 THR A C 1
ATOM 628 O O . THR A 1 78 ? -13.470 10.496 0.617 1.00 86.56 78 THR A O 1
ATOM 631 N N . GLY A 1 79 ? -12.969 9.359 2.484 1.00 83.94 79 GLY A N 1
ATOM 632 C CA . GLY A 1 79 ? -14.262 8.666 2.579 1.00 83.94 79 GLY A CA 1
ATOM 633 C C . GLY A 1 79 ? -14.390 7.395 1.730 1.00 83.94 79 GLY A C 1
ATOM 634 O O . GLY A 1 79 ? -15.431 6.741 1.769 1.00 83.94 79 GLY A O 1
ATOM 635 N N . ALA A 1 80 ? -13.335 6.987 1.011 1.00 89.31 80 ALA A N 1
ATOM 636 C CA . ALA A 1 80 ? -13.305 5.700 0.305 1.00 89.31 80 ALA A CA 1
ATOM 637 C C . ALA A 1 80 ? -13.351 4.490 1.265 1.00 89.31 80 ALA A C 1
ATOM 639 O O . ALA A 1 80 ? -13.788 3.396 0.887 1.00 89.31 80 ALA A O 1
ATOM 640 N N . ILE A 1 81 ? -12.929 4.688 2.516 1.00 89.56 81 ILE A N 1
ATOM 641 C CA . ILE A 1 81 ? -13.008 3.720 3.612 1.00 89.56 81 ILE A CA 1
ATOM 642 C C . ILE A 1 81 ? -13.625 4.371 4.852 1.00 89.56 81 ILE A C 1
ATOM 644 O O . ILE A 1 81 ? -13.552 5.584 5.027 1.00 89.56 81 ILE A O 1
ATOM 648 N N . ASP A 1 82 ? -14.213 3.547 5.719 1.00 89.12 82 ASP A N 1
ATOM 649 C CA . ASP A 1 82 ? -14.717 3.978 7.025 1.00 89.12 82 ASP A CA 1
ATOM 650 C C . ASP A 1 82 ? -13.543 4.110 8.010 1.00 89.12 82 ASP A C 1
ATOM 652 O O . ASP A 1 82 ? -13.141 3.150 8.671 1.00 89.12 82 ASP A O 1
ATOM 656 N N . MET A 1 83 ? -12.910 5.283 7.998 1.00 84.62 83 MET A N 1
ATOM 657 C CA . MET A 1 83 ? -11.783 5.653 8.852 1.00 84.62 83 MET A CA 1
ATOM 658 C C . MET A 1 83 ? -11.823 7.162 9.106 1.00 84.62 83 MET A C 1
ATOM 660 O O . MET A 1 83 ? -12.181 7.937 8.219 1.00 84.62 83 MET A O 1
ATOM 664 N N . ASN A 1 84 ? -11.433 7.587 10.309 1.00 88.12 84 ASN A N 1
ATOM 665 C CA . ASN A 1 84 ? -11.248 9.006 10.602 1.00 88.12 84 ASN A CA 1
ATOM 666 C C . ASN A 1 84 ? -10.207 9.618 9.634 1.00 88.12 84 ASN A C 1
ATOM 668 O O . ASN A 1 84 ? -9.137 9.024 9.482 1.00 88.12 84 ASN A O 1
ATOM 672 N N . PRO A 1 85 ? -10.455 10.792 9.017 1.00 86.25 85 PRO A N 1
ATOM 673 C CA . PRO A 1 85 ? -9.488 11.457 8.141 1.00 86.25 85 PRO A CA 1
ATOM 674 C C . PRO A 1 85 ? -8.072 11.601 8.718 1.00 86.25 85 PRO A C 1
ATOM 676 O O . PRO A 1 85 ? -7.106 11.360 7.997 1.00 86.25 85 PRO A O 1
ATOM 679 N N . ASP A 1 86 ? -7.930 11.913 10.010 1.00 86.12 86 ASP A N 1
ATOM 680 C CA . ASP A 1 86 ? -6.605 12.037 10.641 1.00 86.12 86 ASP A CA 1
ATOM 681 C C . ASP A 1 86 ? -5.883 10.684 10.725 1.00 86.12 86 ASP A C 1
ATOM 683 O O . ASP A 1 86 ? -4.682 10.585 10.476 1.00 86.12 86 ASP A O 1
ATOM 687 N N . GLU A 1 87 ? -6.620 9.612 11.034 1.00 84.81 87 GLU A N 1
ATOM 688 C CA . GLU A 1 87 ? -6.072 8.253 11.044 1.00 84.81 87 GLU A CA 1
ATOM 689 C C . GLU A 1 87 ? -5.711 7.803 9.622 1.00 84.81 87 GLU A C 1
ATOM 691 O O . GLU A 1 87 ? -4.648 7.218 9.419 1.00 84.81 87 GLU A O 1
ATOM 696 N N . GLN A 1 88 ? -6.545 8.124 8.625 1.00 87.19 88 GLN A N 1
ATOM 697 C CA . GLN A 1 88 ? -6.269 7.837 7.215 1.00 87.19 88 GLN A CA 1
ATOM 698 C C . GLN A 1 88 ? -4.984 8.530 6.760 1.00 87.19 88 GLN A C 1
ATOM 700 O O . GLN A 1 88 ? -4.150 7.904 6.101 1.00 87.19 88 GLN A O 1
ATOM 705 N N . GLN A 1 89 ? -4.796 9.794 7.144 1.00 86.75 89 GLN A N 1
ATOM 706 C CA . GLN A 1 89 ? -3.593 10.552 6.825 1.00 86.75 89 GLN A CA 1
ATOM 707 C C . GLN A 1 89 ? -2.347 9.942 7.481 1.00 86.75 89 GLN A C 1
ATOM 709 O O . GLN A 1 89 ? -1.334 9.768 6.809 1.00 86.75 89 GLN A O 1
ATOM 714 N N . GLN A 1 90 ? -2.430 9.516 8.742 1.00 85.31 90 GLN A N 1
ATOM 715 C CA . GLN A 1 90 ? -1.328 8.824 9.421 1.00 85.31 90 GLN A CA 1
ATOM 716 C C . GLN A 1 90 ? -0.979 7.478 8.757 1.00 85.31 90 GLN A C 1
ATOM 718 O O . GLN A 1 90 ? 0.198 7.144 8.609 1.00 85.31 90 GLN A O 1
ATOM 723 N N . VAL A 1 91 ? -1.976 6.701 8.309 1.00 86.25 91 VAL A N 1
ATOM 724 C CA . VAL A 1 91 ? -1.734 5.457 7.552 1.00 86.25 91 VAL A CA 1
ATOM 725 C C . VAL A 1 91 ? -1.090 5.764 6.200 1.00 86.25 91 VAL A C 1
ATOM 727 O O . VAL A 1 91 ? -0.155 5.074 5.791 1.00 86.25 91 VAL A O 1
ATOM 730 N N . ARG A 1 92 ? -1.547 6.812 5.511 1.00 87.25 92 ARG A N 1
ATOM 731 C CA . ARG A 1 92 ? -0.949 7.272 4.253 1.00 87.25 92 ARG A CA 1
ATOM 732 C C . ARG A 1 92 ? 0.504 7.691 4.440 1.00 87.25 92 ARG A C 1
ATOM 734 O O . ARG A 1 92 ? 1.350 7.264 3.659 1.00 87.25 92 ARG A O 1
ATOM 741 N N . GLU A 1 93 ? 0.803 8.473 5.469 1.00 85.00 93 GLU A N 1
ATOM 742 C CA . GLU A 1 93 ? 2.167 8.881 5.809 1.00 85.00 93 GLU A CA 1
ATOM 743 C C . GLU A 1 93 ? 3.048 7.676 6.113 1.00 85.00 93 GLU A C 1
ATOM 745 O O . GLU A 1 93 ? 4.141 7.580 5.563 1.00 85.00 93 GLU A O 1
ATOM 750 N N . PHE A 1 94 ? 2.550 6.712 6.893 1.00 83.62 94 PHE A N 1
ATOM 751 C CA . PHE A 1 94 ? 3.258 5.458 7.132 1.00 83.62 94 PHE A CA 1
ATOM 752 C C . PHE A 1 94 ? 3.585 4.724 5.825 1.00 83.62 94 PHE A C 1
ATOM 754 O O . PHE A 1 94 ? 4.710 4.272 5.651 1.00 83.62 94 PHE A O 1
ATOM 761 N N . VAL A 1 95 ? 2.633 4.606 4.894 1.00 86.19 95 VAL A N 1
ATOM 762 C CA . VAL A 1 95 ? 2.844 3.856 3.645 1.00 86.19 95 VAL A CA 1
ATOM 763 C C . VAL A 1 95 ? 3.787 4.583 2.684 1.00 86.19 95 VAL A C 1
ATOM 765 O O . VAL A 1 95 ? 4.708 3.963 2.142 1.00 86.19 95 VAL A O 1
ATOM 768 N N . VAL A 1 96 ? 3.550 5.875 2.456 1.00 83.00 96 VAL A N 1
ATOM 769 C CA . VAL A 1 96 ? 4.186 6.657 1.384 1.00 83.00 96 VAL A CA 1
ATOM 770 C C . VAL A 1 96 ? 5.529 7.258 1.813 1.00 83.00 96 VAL A C 1
ATOM 772 O O . VAL A 1 96 ? 6.382 7.484 0.958 1.00 83.00 96 VAL A O 1
ATOM 775 N N . SER A 1 97 ? 5.759 7.488 3.109 1.00 76.88 97 SER A N 1
ATOM 776 C CA . SER A 1 97 ? 7.023 8.053 3.592 1.00 76.88 97 SER A CA 1
ATOM 777 C C . SER A 1 97 ? 8.204 7.094 3.392 1.00 76.88 97 SER A C 1
ATOM 779 O O . SER A 1 97 ? 8.094 5.882 3.582 1.00 76.88 97 SER A O 1
ATOM 781 N N . ASP A 1 98 ? 9.358 7.658 3.022 1.00 62.12 98 ASP A N 1
ATOM 782 C CA . ASP A 1 98 ? 10.655 6.964 2.944 1.00 62.12 98 ASP A CA 1
ATOM 783 C C . ASP A 1 98 ? 11.390 6.943 4.302 1.00 62.12 98 ASP A C 1
ATOM 785 O O . ASP A 1 98 ? 12.527 6.486 4.399 1.00 62.12 98 ASP A O 1
ATOM 789 N N . ALA A 1 99 ? 10.762 7.462 5.365 1.00 54.22 99 ALA A N 1
ATOM 790 C CA . ALA A 1 99 ? 11.329 7.430 6.707 1.00 54.22 99 ALA A CA 1
ATOM 791 C C . ALA A 1 99 ? 11.466 5.985 7.219 1.00 54.22 99 ALA A C 1
ATOM 793 O O . ALA A 1 99 ? 10.674 5.106 6.866 1.00 54.22 99 ALA A O 1
ATOM 794 N N . GLU A 1 100 ? 12.476 5.750 8.067 1.00 55.59 100 GLU A N 1
ATOM 795 C CA . GLU A 1 100 ? 12.636 4.499 8.817 1.00 55.59 100 GLU A CA 1
ATOM 796 C C . GLU A 1 100 ? 11.281 4.051 9.369 1.00 55.59 100 GLU A C 1
ATOM 798 O O . GLU A 1 100 ? 10.526 4.886 9.866 1.00 55.59 100 GLU A O 1
ATOM 803 N N . TRP A 1 101 ? 10.975 2.757 9.226 1.00 53.16 101 TRP A N 1
ATOM 804 C CA . TRP A 1 101 ? 9.701 2.107 9.555 1.00 53.16 101 TRP A CA 1
ATOM 805 C C . TRP A 1 101 ? 9.290 2.298 11.025 1.00 53.16 101 TRP A C 1
ATOM 807 O O . TRP A 1 101 ? 9.292 1.370 11.831 1.00 53.16 101 TRP A O 1
ATOM 817 N N . ASN A 1 102 ? 8.889 3.507 11.373 1.00 48.47 102 ASN A N 1
ATOM 818 C CA . ASN A 1 102 ? 8.332 3.847 12.658 1.00 48.47 102 ASN A CA 1
ATOM 819 C C . ASN A 1 102 ? 6.825 3.810 12.479 1.00 48.47 102 ASN A C 1
ATOM 821 O O . ASN A 1 102 ? 6.235 4.671 11.827 1.00 48.47 102 ASN A O 1
ATOM 825 N N . LEU A 1 103 ? 6.205 2.762 13.021 1.00 50.53 103 LEU A N 1
ATOM 826 C CA . LEU A 1 103 ? 4.755 2.720 13.154 1.00 50.53 103 LEU A CA 1
ATOM 827 C C . LEU A 1 103 ? 4.320 3.976 13.926 1.00 50.53 103 LEU A C 1
ATOM 829 O O . LEU A 1 103 ? 4.870 4.221 15.004 1.00 50.53 103 LEU A O 1
ATOM 833 N N . PRO A 1 104 ? 3.366 4.766 13.409 1.00 47.31 104 PRO A N 1
ATOM 834 C CA . PRO A 1 104 ? 2.808 5.891 14.140 1.00 47.31 104 PRO A CA 1
ATOM 835 C C . PRO A 1 104 ? 2.385 5.461 15.544 1.00 47.31 104 PRO A C 1
ATOM 837 O O . PRO A 1 104 ? 1.609 4.518 15.728 1.00 47.31 104 PRO A O 1
ATOM 840 N N . VAL A 1 105 ? 2.947 6.134 16.547 1.00 44.25 105 VAL A N 1
ATOM 841 C CA . VAL A 1 105 ? 2.533 5.958 17.936 1.00 44.25 105 VAL A CA 1
ATOM 842 C C . VAL A 1 105 ? 1.167 6.633 18.063 1.00 44.25 105 VAL A C 1
ATOM 844 O O . VAL A 1 105 ? 1.063 7.817 17.731 1.00 44.25 105 VAL A O 1
ATOM 847 N N . PRO A 1 106 ? 0.111 5.922 18.498 1.00 43.38 106 PRO A N 1
ATOM 848 C CA . PRO A 1 106 ? -1.188 6.550 18.679 1.00 43.38 106 PRO A CA 1
ATOM 849 C C . PRO A 1 106 ? -1.072 7.732 19.650 1.00 43.38 106 PRO A C 1
ATOM 851 O O . PRO A 1 106 ? -0.347 7.624 20.645 1.00 43.38 106 PRO A O 1
ATOM 854 N N . PRO A 1 107 ? -1.807 8.834 19.423 1.00 44.62 107 PRO A N 1
ATOM 855 C CA . PRO A 1 107 ? -1.973 9.851 20.449 1.00 44.62 107 PRO A CA 1
ATOM 856 C C . PRO A 1 107 ? -2.500 9.184 21.726 1.00 44.62 107 PRO A C 1
ATOM 858 O O . PRO A 1 107 ? -3.397 8.343 21.656 1.00 44.62 107 PRO A O 1
ATOM 861 N N . SER A 1 108 ? -1.953 9.561 22.885 1.00 45.50 108 SER A N 1
ATOM 862 C CA . SER A 1 108 ? -2.243 8.939 24.191 1.00 45.50 108 SER A CA 1
ATOM 863 C C . SER A 1 108 ? -3.734 8.927 24.574 1.00 45.50 108 SER A C 1
ATOM 865 O O . SER A 1 108 ? -4.124 8.153 25.444 1.00 45.50 108 SER A O 1
ATOM 867 N N . ASP A 1 109 ? -4.557 9.738 23.902 1.00 46.69 109 ASP A N 1
ATOM 868 C CA . ASP A 1 109 ? -5.995 9.892 24.152 1.00 46.69 109 ASP A CA 1
ATOM 869 C C . ASP A 1 109 ? -6.886 9.267 23.058 1.00 46.69 109 ASP A C 1
ATOM 871 O O . ASP A 1 109 ? -8.113 9.400 23.086 1.00 46.69 109 ASP A O 1
ATOM 875 N N . ALA A 1 110 ? -6.303 8.567 22.079 1.00 44.09 110 ALA A N 1
ATOM 876 C CA . ALA A 1 110 ? -7.078 7.859 21.071 1.00 44.09 110 ALA A CA 1
ATOM 877 C C . ALA A 1 110 ? -7.765 6.634 21.703 1.00 44.09 110 ALA A C 1
ATOM 879 O O . ALA A 1 110 ? -7.120 5.757 22.284 1.00 44.09 110 ALA A O 1
ATOM 880 N N . ARG A 1 111 ? -9.095 6.548 21.543 1.00 46.78 111 ARG A N 1
ATOM 881 C CA . ARG A 1 111 ? -9.881 5.304 21.706 1.00 46.78 111 ARG A CA 1
ATOM 882 C C . ARG A 1 111 ? -9.153 4.142 21.011 1.00 46.78 111 ARG A C 1
ATOM 884 O O . ARG A 1 111 ? -8.375 4.432 20.109 1.00 46.78 111 ARG A O 1
ATOM 891 N N . PRO A 1 112 ? -9.396 2.858 21.357 1.00 48.47 112 PRO A N 1
ATOM 892 C CA . PRO A 1 112 ? -8.706 1.717 20.745 1.00 48.47 112 PRO A CA 1
ATOM 893 C C . PRO A 1 112 ? -8.922 1.683 19.224 1.00 48.47 112 PRO A C 1
ATOM 895 O O . PRO A 1 112 ? -9.841 1.052 18.706 1.00 48.47 112 PRO A O 1
ATOM 898 N N . GLY A 1 113 ? -8.073 2.424 18.527 1.00 57.03 113 GLY A N 1
ATOM 899 C CA . GLY A 1 113 ? -8.049 2.607 17.096 1.00 57.03 113 GLY A CA 1
ATOM 900 C C . GLY A 1 113 ? -7.054 1.643 16.489 1.00 57.03 113 GLY A C 1
ATOM 901 O O . GLY A 1 113 ? -6.401 0.836 17.165 1.00 57.03 113 GLY A O 1
ATOM 902 N N . ILE A 1 114 ? -6.934 1.719 15.175 1.00 58.00 114 ILE A N 1
ATOM 903 C CA . ILE A 1 114 ? -6.158 0.757 14.404 1.00 58.00 114 ILE A CA 1
ATOM 904 C C . ILE A 1 114 ? -4.688 0.722 14.839 1.00 58.00 114 ILE A C 1
ATOM 906 O O . ILE A 1 114 ? -4.095 -0.346 14.883 1.00 58.00 114 ILE A O 1
ATOM 910 N N . TRP A 1 115 ? -4.151 1.837 15.333 1.00 51.97 115 TRP A N 1
ATOM 911 C CA . TRP A 1 115 ? -2.801 1.990 15.885 1.00 51.97 115 TRP A CA 1
ATOM 912 C C . TRP A 1 115 ? -2.471 1.089 17.082 1.00 51.97 115 TRP A C 1
ATOM 914 O O . TRP A 1 115 ? -1.347 0.594 17.206 1.00 51.97 115 TRP A O 1
ATOM 924 N N . GLN A 1 116 ? -3.448 0.793 17.942 1.00 53.59 116 GLN A N 1
ATOM 925 C CA . GLN A 1 116 ? -3.250 -0.146 19.051 1.00 53.59 116 GLN A CA 1
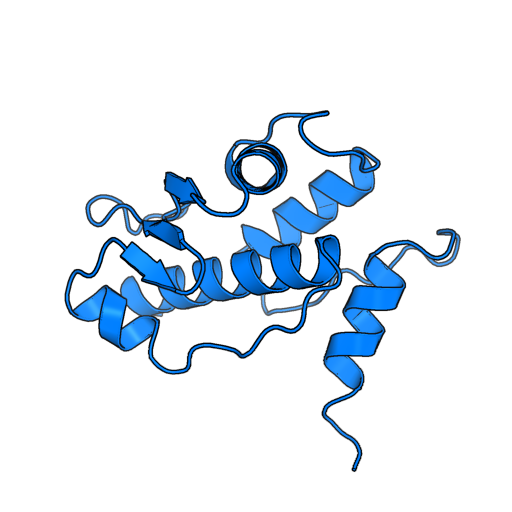ATOM 926 C C . GLN A 1 116 ? -3.219 -1.606 18.554 1.00 53.59 116 GLN A C 1
ATOM 928 O O . GLN A 1 116 ? -2.567 -2.463 19.151 1.00 53.59 116 GLN A O 1
ATOM 933 N N . LYS A 1 117 ? -3.879 -1.889 17.419 1.00 52.94 117 LYS A N 1
ATOM 934 C CA . LYS A 1 117 ? -3.812 -3.186 16.723 1.00 52.94 117 LYS A CA 1
ATOM 935 C C . LYS A 1 117 ? -2.524 -3.319 15.900 1.00 52.94 117 LYS A C 1
ATOM 937 O O . LYS A 1 117 ? -1.888 -4.369 15.953 1.00 52.94 117 LYS A O 1
ATOM 942 N N . LEU A 1 118 ? -2.109 -2.249 15.216 1.00 49.47 118 LEU A N 1
ATOM 943 C CA . LEU A 1 118 ? -0.865 -2.148 14.444 1.00 49.47 118 LEU A CA 1
ATOM 944 C C . LEU A 1 118 ? 0.367 -2.380 15.331 1.00 49.47 118 LEU A C 1
ATOM 946 O O . LEU A 1 118 ? 1.229 -3.186 14.992 1.00 49.47 118 LEU A O 1
ATOM 950 N N . SER A 1 119 ? 0.412 -1.747 16.507 1.00 49.44 119 SER A N 1
ATOM 951 C CA . SER A 1 119 ? 1.502 -1.937 17.473 1.00 49.44 119 SER A CA 1
ATOM 952 C C . SER A 1 119 ? 1.524 -3.352 18.070 1.00 49.44 119 SER A C 1
ATOM 954 O O . SER A 1 119 ? 2.575 -3.986 18.106 1.00 49.44 119 SER A O 1
ATOM 956 N N . ARG A 1 120 ? 0.378 -3.924 18.467 1.00 43.06 120 ARG A N 1
ATOM 957 C CA . ARG A 1 120 ? 0.327 -5.307 18.988 1.00 43.06 120 ARG A CA 1
ATOM 958 C C . ARG A 1 120 ? 0.743 -6.376 17.972 1.00 43.06 120 ARG A C 1
ATOM 960 O O . ARG A 1 120 ? 1.388 -7.342 18.368 1.00 43.06 120 ARG A O 1
ATOM 967 N N . ALA A 1 121 ? 0.394 -6.223 16.696 1.00 47.03 121 ALA A N 1
ATOM 968 C CA . ALA A 1 121 ? 0.776 -7.178 15.654 1.00 47.03 121 ALA A CA 1
ATOM 969 C C . ALA A 1 121 ? 2.286 -7.148 15.353 1.00 47.03 121 ALA A C 1
ATOM 971 O O . ALA A 1 121 ? 2.889 -8.200 15.158 1.00 47.03 121 ALA A O 1
ATOM 972 N N . ALA A 1 122 ? 2.910 -5.967 15.388 1.00 44.53 122 ALA A N 1
ATOM 973 C CA . ALA A 1 122 ? 4.348 -5.816 15.170 1.00 44.53 122 ALA A CA 1
ATOM 974 C C . ALA A 1 122 ? 5.197 -6.329 16.349 1.00 44.53 122 ALA A C 1
ATOM 976 O O . ALA A 1 122 ? 6.233 -6.953 16.136 1.00 44.53 122 ALA A O 1
ATOM 977 N N . PHE A 1 123 ? 4.740 -6.132 17.591 1.00 44.25 123 PHE A N 1
ATOM 978 C CA . PHE A 1 123 ? 5.448 -6.598 18.794 1.00 44.25 123 PHE A CA 1
ATOM 979 C C . PHE A 1 123 ? 5.089 -8.037 19.222 1.00 44.25 123 PHE A C 1
ATOM 981 O O . PHE A 1 123 ? 5.771 -8.616 20.065 1.00 44.25 123 PHE A O 1
ATOM 988 N N . GLY A 1 124 ? 4.061 -8.653 18.627 1.00 37.03 124 GLY A N 1
ATOM 989 C CA . GLY A 1 124 ? 3.630 -10.026 18.923 1.00 37.03 124 GLY A CA 1
ATOM 990 C C . GLY A 1 124 ? 4.489 -11.142 18.308 1.00 37.03 124 GLY A C 1
ATOM 991 O O . GLY A 1 124 ? 4.293 -12.303 18.657 1.00 37.03 124 GLY A O 1
ATOM 992 N N . MET A 1 125 ? 5.442 -10.816 17.425 1.00 38.03 125 MET A N 1
ATOM 993 C CA . MET A 1 125 ? 6.378 -11.785 16.825 1.00 38.03 125 MET A CA 1
ATOM 994 C C . MET A 1 125 ? 7.767 -11.820 17.490 1.00 38.03 125 MET A C 1
ATOM 996 O O . MET A 1 125 ? 8.635 -12.555 17.034 1.00 38.03 125 MET A O 1
ATOM 1000 N N . ALA A 1 126 ? 7.986 -11.076 18.581 1.00 36.41 126 ALA A N 1
ATOM 1001 C CA . ALA A 1 126 ? 9.260 -11.053 19.316 1.00 36.41 126 ALA A CA 1
ATOM 1002 C C . ALA A 1 126 ? 9.223 -11.821 20.654 1.00 36.41 126 ALA A C 1
ATOM 1004 O O . ALA A 1 126 ? 10.035 -11.568 21.542 1.00 36.41 126 ALA A O 1
ATOM 1005 N N . GLY A 1 127 ? 8.278 -12.746 20.828 1.00 44.03 127 GLY A N 1
ATOM 1006 C CA . GLY A 1 127 ? 8.154 -13.493 22.076 1.00 44.03 127 GLY A CA 1
ATOM 1007 C C . GLY A 1 127 ? 7.334 -14.762 21.934 1.00 44.03 127 GLY A C 1
ATOM 1008 O O . GLY A 1 127 ? 6.153 -14.775 22.281 1.00 44.03 127 GLY A O 1
ATOM 1009 N N . ARG A 1 128 ? 7.973 -15.828 21.456 1.00 35.41 128 ARG A N 1
ATOM 1010 C CA . ARG A 1 128 ? 7.746 -17.191 21.937 1.00 35.41 128 ARG A CA 1
ATOM 1011 C C . ARG A 1 128 ? 8.949 -18.067 21.630 1.00 35.41 128 ARG A C 1
ATOM 1013 O O . ARG A 1 128 ? 9.482 -17.934 20.510 1.00 35.41 128 ARG A O 1
#

Secondary structure (DSSP, 8-state):
--HHHHHHHHHHHHHHHHHHHHT---PPPTTHHHHHHTT--B-GGGEEE-SS--SSS-SEEEESS-HHHHIIIII--TTSSSS-HHHHHHHHHHHH--S---PPPPPTT--S-HHHHHHHHHHTTS--

Foldseek 3Di:
DDLLVLLLLLVQLLVLLVCLVVVHDDDRDPCSSVCVVVVNQQDPQQWGADNVDSDLQHRTPAGPNCRLSCCLQRVVDPPSDPDDSVVSVLSNCQNRPPDDNDQDQDDPPDDPDSSVSSVCVVCVVVDD

Sequence (128 aa):
MTKAKAAADLVLRYLTARALFRQTAWDMPSDLEWRIRRGMRHLPGGVIINEVLLMPEPAIIYDREDPRFWSAIIGGETGAIDMNPDEQQQVREFVVSDAEWNLPVPPSDARPGIWQKLSRAAFGMAGR

pLDDT: mean 73.92, std 17.78, range [35.41, 94.5]